Protein 2VPB (pdb70)

Sequence (92 aa):
YPCGICTNEVNDDQDAILCEASCQKWFHRICTGMTETAYGLLTAEASAVWGCDTCMAAMMAAKVVYVFSTEMMANKAAEAVLKGQVETIVSFHI

Organism: Homo sapiens (NCBI:txid9606)

Structure (mmCIF, N/CA/C/O backbone):
data_2VPB
#
_entry.id   2VPB
#
_cell.length_a   32.100
_cell.length_b   79.470
_cell.length_c   91.830
_cell.angle_alpha   90.00
_cell.angle_beta   90.00
_cell.angle_gamma   90.00
#
_symmetry.space_group_name_H-M   'I 2 2 2'
#
loop_
_entity.id
_entity.type
_entity.pdbx_description
1 polymer 'PYGOPUS HOMOLOG 1'
2 polymer 'B-CELL CLL/LYMPHOMA 9 PROTEIN'
3 non-polymer 'SODIUM ION'
4 non-polymer 'ZINC ION'
5 water water
#
loop_
_atom_site.group_PDB
_atom_site.id
_atom_site.type_symbol
_atom_site.label_atom_id
_atom_site.label_alt_id
_atom_site.label_comp_id
_atom_site.label_asym_id
_atom_site.label_entity_id
_atom_site.label_seq_id
_atom_site.pdbx_PDB_ins_code
_atom_site.Cartn_x
_atom_site.Cartn_y
_atom_site.Cartn_z
_atom_site.occupancy
_atom_site.B_iso_or_equiv
_atom_site.auth_seq_id
_atom_site.auth_comp_id
_atom_site.auth_asym_id
_atom_site.auth_atom_id
_atom_site.pdbx_PDB_model_num
ATOM 1 N N . TYR A 1 9 ? -5.346 -1.637 -31.426 1.00 33.17 341 TYR A N 1
ATOM 2 C CA . TYR A 1 9 ? -4.667 -1.777 -30.110 1.00 32.80 341 TYR A CA 1
ATOM 3 C C . TYR A 1 9 ? -3.782 -3.027 -30.082 1.00 31.33 341 TYR A C 1
ATOM 4 O O . TYR A 1 9 ? -4.283 -4.132 -30.282 1.00 31.40 341 TYR A O 1
ATOM 13 N N . PRO A 1 10 ? -2.467 -2.848 -29.857 1.00 29.99 342 PRO A N 1
ATOM 14 C CA . PRO A 1 10 ? -1.548 -3.981 -29.742 1.00 28.79 342 PRO A CA 1
ATOM 15 C C . PRO A 1 10 ? -1.750 -4.746 -28.436 1.00 27.36 342 PRO A C 1
ATOM 16 O O . PRO A 1 10 ? -1.888 -4.139 -27.369 1.00 27.56 342 PRO A O 1
ATOM 20 N N . CYS A 1 11 ? -1.784 -6.072 -28.528 1.00 25.26 343 CYS A N 1
ATOM 21 C CA . CYS A 1 11 ? -1.946 -6.915 -27.344 1.00 23.41 343 CYS A CA 1
ATOM 22 C C . CYS A 1 11 ? -0.806 -6.695 -26.359 1.00 23.52 343 CYS A C 1
ATOM 23 O O . CYS A 1 11 ? 0.370 -6.704 -26.738 1.00 23.39 343 CYS A O 1
ATOM 26 N N . GLY A 1 12 ? -1.158 -6.503 -25.088 1.00 23.17 344 GLY A N 1
ATOM 27 C CA . GLY A 1 12 ? -0.165 -6.243 -24.050 1.00 23.07 344 GLY A CA 1
ATOM 28 C C . GLY A 1 12 ? 0.828 -7.366 -23.815 1.00 23.24 344 GLY A C 1
ATOM 29 O O . GLY A 1 12 ? 1.852 -7.166 -23.147 1.00 24.30 344 GLY A O 1
ATOM 30 N N . ILE A 1 13 ? 0.533 -8.555 -24.350 1.00 22.70 345 ILE A N 1
ATOM 31 C CA . ILE A 1 13 ? 1.438 -9.698 -24.238 1.00 22.52 345 ILE A CA 1
ATOM 32 C C . ILE A 1 13 ? 2.167 -9.974 -25.554 1.00 23.29 345 ILE A C 1
ATOM 33 O O . ILE A 1 13 ? 3.401 -9.918 -25.596 1.00 24.45 345 ILE A O 1
ATOM 38 N N . CYS A 1 14 ? 1.418 -10.237 -26.625 1.00 23.35 346 CYS A N 1
ATOM 39 C CA . CYS A 1 14 ? 2.045 -10.689 -27.877 1.00 23.29 346 CYS A CA 1
ATOM 40 C C . CYS A 1 14 ? 2.428 -9.568 -28.854 1.00 24.44 346 CYS A C 1
ATOM 41 O O . CYS A 1 14 ? 3.135 -9.818 -29.841 1.00 24.72 346 CYS A O 1
ATOM 44 N N . THR A 1 15 ? 1.961 -8.351 -28.571 1.00 24.97 347 THR A N 1
ATOM 45 C CA . THR A 1 15 ? 2.135 -7.155 -29.431 1.00 25.98 347 THR A CA 1
ATOM 46 C C . THR A 1 15 ? 1.329 -7.132 -30.751 1.00 25.73 347 THR A C 1
ATOM 47 O O . THR A 1 15 ? 1.274 -6.103 -31.433 1.00 25.82 347 THR A O 1
ATOM 51 N N . ASN A 1 16 ? 0.695 -8.248 -31.116 1.00 25.51 348 ASN A N 1
ATOM 52 C CA . ASN A 1 16 ? -0.137 -8.269 -32.318 1.00 25.81 348 ASN A CA 1
ATOM 53 C C . ASN A 1 16 ? -1.465 -7.565 -32.092 1.00 26.63 348 ASN A C 1
ATOM 54 O O . ASN A 1 16 ? -1.942 -7.482 -30.957 1.00 26.28 348 ASN A O 1
ATOM 59 N N . GLU A 1 17 ? -2.056 -7.047 -33.163 1.00 27.81 349 GLU A N 1
ATOM 60 C CA . GLU A 1 17 ? -3.311 -6.312 -33.053 1.00 29.50 349 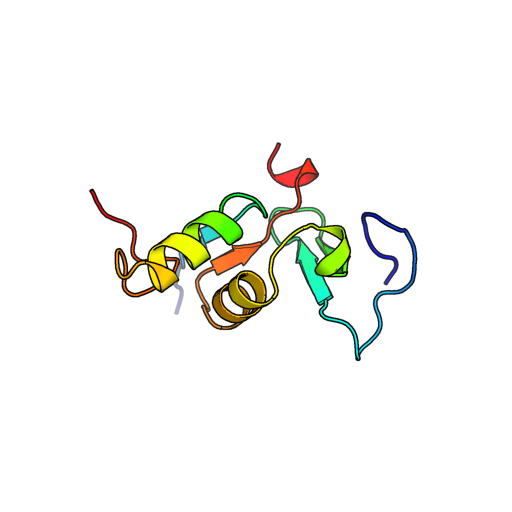GLU A CA 1
ATOM 61 C C . GLU A 1 17 ? -4.416 -7.160 -32.440 1.00 30.02 349 GLU A C 1
ATOM 62 O O . GLU A 1 17 ? -4.568 -8.336 -32.766 1.00 29.15 349 GLU A O 1
ATOM 68 N N . VAL A 1 18 ? -5.183 -6.547 -31.544 1.00 31.25 350 VAL A N 1
ATOM 69 C CA . VAL A 1 18 ? -6.369 -7.183 -31.000 1.00 32.92 350 VAL A CA 1
ATOM 70 C C . VAL A 1 18 ? -7.548 -6.820 -31.900 1.00 34.57 350 VAL A C 1
ATOM 71 O O . VAL A 1 18 ? -8.019 -5.685 -31.885 1.00 34.83 350 VAL A O 1
ATOM 75 N N . ASN A 1 19 ? -7.996 -7.790 -32.696 1.00 36.50 351 ASN A N 1
ATOM 76 C CA . ASN A 1 19 ? -9.045 -7.572 -33.701 1.00 38.51 351 ASN A CA 1
ATOM 77 C C . ASN A 1 19 ? -10.442 -7.806 -33.138 1.00 39.25 351 ASN A C 1
ATOM 78 O O . ASN A 1 19 ? -10.594 -8.318 -32.024 1.00 39.56 351 ASN A O 1
ATOM 83 N N . ASP A 1 20 ? -11.455 -7.442 -33.924 1.00 40.15 352 ASP A N 1
ATOM 84 C CA . ASP A 1 20 ? -12.859 -7.550 -33.508 1.00 40.75 352 ASP A CA 1
ATOM 85 C C . ASP A 1 20 ? -13.354 -8.991 -33.354 1.00 40.51 352 ASP A C 1
ATOM 86 O O . ASP A 1 20 ? -14.208 -9.266 -32.510 1.00 41.03 352 ASP A O 1
ATOM 91 N N . ASP A 1 21 ? -12.824 -9.900 -34.170 1.00 39.90 353 ASP A N 1
ATOM 92 C CA . ASP A 1 21 ? -13.262 -11.304 -34.167 1.00 39.06 353 ASP A CA 1
ATOM 93 C C . ASP A 1 21 ? -12.477 -12.201 -33.200 1.00 37.69 353 ASP A C 1
ATOM 94 O O . ASP A 1 21 ? -12.649 -13.428 -33.190 1.00 37.83 353 ASP A O 1
ATOM 99 N N . GLN A 1 22 ? -11.615 -11.583 -32.396 1.00 35.74 354 GLN A N 1
ATOM 100 C CA . GLN A 1 22 ? -10.889 -12.286 -31.339 1.00 33.38 354 GLN A CA 1
ATOM 101 C C . GLN A 1 22 ? -11.479 -11.896 -29.994 1.00 31.90 354 GLN A C 1
ATOM 102 O O . GLN A 1 22 ? -11.972 -10.773 -29.831 1.00 32.28 354 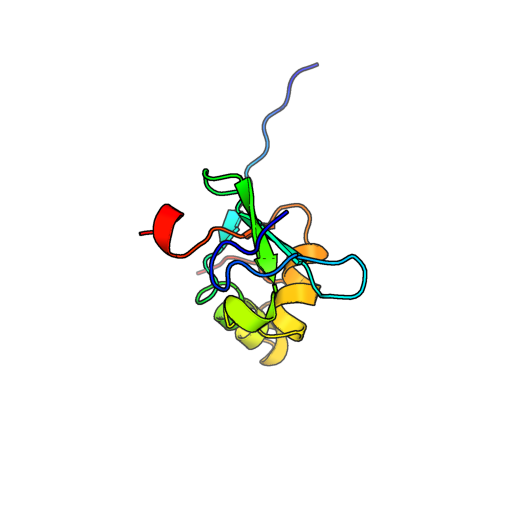GLN A O 1
ATOM 108 N N . ASP A 1 23 ? -11.454 -12.829 -29.042 1.00 29.42 355 ASP A N 1
ATOM 109 C CA . ASP A 1 23 ? -11.849 -12.517 -27.676 1.00 27.12 355 ASP A CA 1
ATOM 110 C C . ASP A 1 23 ? -10.838 -11.495 -27.162 1.00 26.04 355 ASP A C 1
ATOM 111 O O . ASP A 1 23 ? -9.638 -11.793 -27.077 1.00 26.18 355 ASP A O 1
ATOM 116 N N . ALA A 1 24 ? -11.326 -10.289 -26.877 1.00 23.97 356 ALA A N 1
ATOM 117 C CA . ALA A 1 24 ? -10.502 -9.195 -26.377 1.00 22.45 356 ALA A CA 1
ATOM 118 C C . ALA A 1 24 ? -10.806 -8.938 -24.907 1.00 21.15 356 ALA A C 1
ATOM 119 O O . ALA A 1 24 ? -11.964 -8.978 -24.491 1.00 20.27 356 ALA A O 1
ATOM 121 N N . ILE A 1 25 ? -9.767 -8.628 -24.136 1.00 20.05 357 ILE A N 1
ATOM 122 C CA . ILE A 1 25 ? -9.962 -8.226 -22.745 1.00 19.47 357 ILE A CA 1
ATOM 123 C C . ILE A 1 25 ? -9.136 -6.988 -22.381 1.00 18.64 357 ILE A C 1
ATOM 124 O O . ILE A 1 25 ? -7.987 -6.853 -22.793 1.00 17.78 357 ILE A O 1
ATOM 129 N N . LEU A 1 26 ? -9.761 -6.068 -21.642 1.00 17.75 358 LEU A N 1
ATOM 130 C CA . LEU A 1 26 ? -9.147 -4.815 -21.264 1.00 17.81 358 LEU A CA 1
ATOM 131 C C . LEU A 1 26 ? -8.691 -4.907 -19.819 1.00 17.55 358 LEU A C 1
ATOM 132 O O . LEU A 1 26 ? -9.456 -5.334 -18.948 1.00 17.22 358 LEU A O 1
ATOM 137 N N . CYS A 1 27 ? -7.463 -4.488 -19.547 1.00 17.33 359 CYS A N 1
ATOM 138 C CA . CYS A 1 27 ? -7.030 -4.404 -18.163 1.00 18.16 359 CYS A CA 1
ATOM 139 C C . CYS A 1 27 ? -7.674 -3.205 -17.486 1.00 19.12 359 CYS A C 1
ATOM 140 O O . CYS A 1 27 ? -7.420 -2.047 -17.860 1.00 19.80 359 CYS A O 1
ATOM 143 N N . GLU A 1 28 ? -8.502 -3.490 -16.491 1.00 19.10 360 GLU A N 1
ATOM 144 C CA . GLU A 1 28 ? -9.196 -2.426 -15.775 1.00 19.75 360 GLU A CA 1
ATOM 145 C C . GLU A 1 28 ? -8.678 -2.267 -14.350 1.00 20.68 360 GLU A C 1
ATOM 146 O O . GLU A 1 28 ? -9.337 -1.662 -13.500 1.00 21.66 360 GLU A O 1
ATOM 152 N N . ALA A 1 29 ? -7.494 -2.814 -14.096 1.00 20.54 361 ALA A N 1
ATOM 153 C CA . ALA A 1 29 ? -6.813 -2.586 -12.828 1.00 21.39 361 ALA A CA 1
ATOM 154 C C . ALA A 1 29 ? -6.108 -1.232 -12.884 1.00 22.12 361 ALA A C 1
ATOM 155 O O . ALA A 1 29 ? -6.190 -0.454 -11.928 1.00 22.96 361 ALA A O 1
A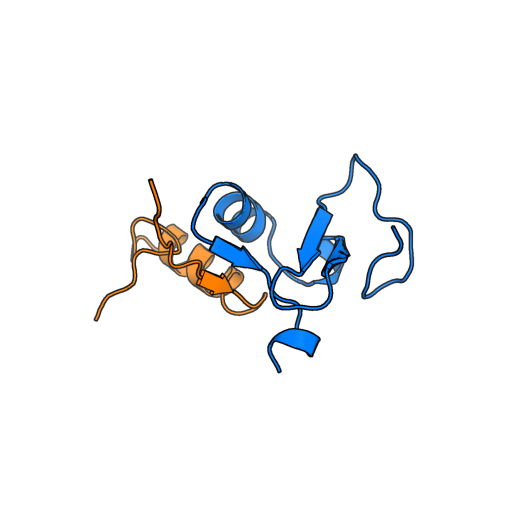TOM 157 N N . SER A 1 30 ? -5.432 -0.948 -14.002 1.00 22.19 362 SER A N 1
ATOM 158 C CA . SER A 1 30 ? -4.742 0.340 -14.167 1.00 22.38 362 SER A CA 1
ATOM 159 C C . SER A 1 30 ? -4.342 0.670 -15.601 1.00 22.19 362 SER A C 1
ATOM 160 O O . SER A 1 30 ? -4.672 1.747 -16.097 1.00 22.37 362 SER A O 1
ATOM 163 N N . CYS A 1 31 ? -3.610 -0.239 -16.245 1.00 21.40 363 CYS A N 1
ATOM 164 C CA . CYS A 1 31 ? -2.904 0.094 -17.495 1.00 21.56 363 CYS A CA 1
ATOM 165 C C . CYS A 1 31 ? -3.782 0.301 -18.722 1.00 21.49 363 CYS A C 1
ATOM 166 O O . CYS A 1 31 ? -3.349 0.924 -19.688 1.00 21.72 363 CYS A O 1
ATOM 169 N N . GLN A 1 32 ? -5.001 -0.240 -18.705 1.00 21.40 364 GLN A N 1
ATOM 170 C CA . GLN A 1 32 ? -5.955 -0.046 -19.807 1.00 22.21 364 GLN A CA 1
ATOM 171 C C . GLN A 1 32 ? -5.430 -0.515 -21.174 1.00 21.77 364 GLN A C 1
ATOM 172 O O . GLN A 1 32 ? -5.834 0.017 -22.224 1.00 22.11 364 GLN A O 1
ATOM 178 N N . LYS A 1 33 ? -4.543 -1.511 -21.156 1.00 20.83 365 LYS A N 1
ATOM 179 C CA . LYS A 1 33 ? -4.142 -2.190 -22.387 1.00 20.24 365 LYS A CA 1
ATOM 180 C C . LYS A 1 33 ? -5.167 -3.264 -22.735 1.00 19.57 365 LYS A C 1
ATOM 181 O O . LYS A 1 33 ? -5.803 -3.840 -21.849 1.00 18.43 365 LYS A O 1
ATOM 187 N N . TRP A 1 34 ? -5.329 -3.515 -24.031 1.00 19.49 366 TRP A N 1
ATOM 188 C CA . TRP A 1 34 ? -6.111 -4.646 -24.512 1.00 19.35 366 TRP A CA 1
ATOM 189 C C . TRP A 1 34 ? -5.191 -5.845 -24.705 1.00 18.66 366 TRP A C 1
ATOM 190 O O . TRP A 1 34 ? -4.005 -5.699 -24.990 1.00 18.66 366 TRP A O 1
ATOM 201 N N . PHE A 1 35 ? -5.760 -7.029 -24.518 1.00 17.98 367 PHE A N 1
ATOM 202 C CA . PHE A 1 35 ? -5.036 -8.286 -24.690 1.00 17.39 367 PHE A CA 1
ATOM 203 C C . PHE A 1 35 ? -5.958 -9.255 -25.421 1.00 17.31 367 PHE A C 1
ATOM 204 O O . PHE A 1 35 ? -7.180 -9.145 -25.338 1.00 18.49 367 PHE A O 1
ATOM 212 N N . HIS A 1 36 ? -5.381 -10.199 -26.151 1.00 16.58 368 HIS A N 1
ATOM 213 C CA . HIS A 1 36 ? -6.137 -11.366 -26.588 1.00 16.47 368 HIS A CA 1
ATOM 214 C C . HIS A 1 36 ? -6.410 -12.248 -25.383 1.00 16.10 368 HIS A C 1
ATOM 215 O O . HIS A 1 36 ? -5.487 -12.533 -24.600 1.00 16.62 368 HIS A O 1
ATOM 222 N N . ARG A 1 37 ? -7.652 -12.721 -25.257 1.00 16.46 369 ARG A N 1
ATOM 223 C CA . ARG A 1 37 ? -7.959 -13.682 -24.196 1.00 16.12 369 ARG A CA 1
ATOM 224 C C . ARG A 1 37 ? -6.940 -14.817 -24.174 1.00 16.46 369 ARG A C 1
ATOM 225 O O . ARG A 1 37 ? -6.416 -15.173 -23.118 1.00 16.62 369 ARG A O 1
ATOM 233 N N . ILE A 1 38 ? -6.654 -15.396 -25.342 1.00 17.36 370 ILE A N 1
ATOM 234 C CA . ILE A 1 38 ? -5.772 -16.568 -25.348 1.00 18.40 370 ILE A CA 1
ATOM 235 C C . ILE A 1 38 ? -4.378 -16.277 -24.770 1.00 18.02 370 ILE A C 1
ATOM 236 O O . ILE A 1 38 ? -3.795 -17.127 -24.084 1.00 19.07 370 ILE A O 1
ATOM 241 N N . CYS A 1 39 ? -3.865 -15.067 -25.001 1.00 16.71 371 CYS A N 1
ATOM 242 C CA . CYS A 1 39 ? -2.538 -14.714 -24.504 1.00 16.59 371 CYS A CA 1
ATOM 243 C C . CYS A 1 39 ? -2.491 -14.647 -22.983 1.00 16.74 371 CYS A C 1
ATOM 244 O O . CYS A 1 39 ? -1.453 -14.906 -22.382 1.00 17.71 371 CYS A O 1
ATOM 247 N N . THR A 1 40 ? -3.613 -14.265 -22.378 1.00 16.77 372 THR A N 1
ATOM 248 C CA . THR A 1 40 ? -3.678 -14.115 -20.928 1.00 16.49 372 THR A CA 1
ATOM 249 C C . THR A 1 40 ? 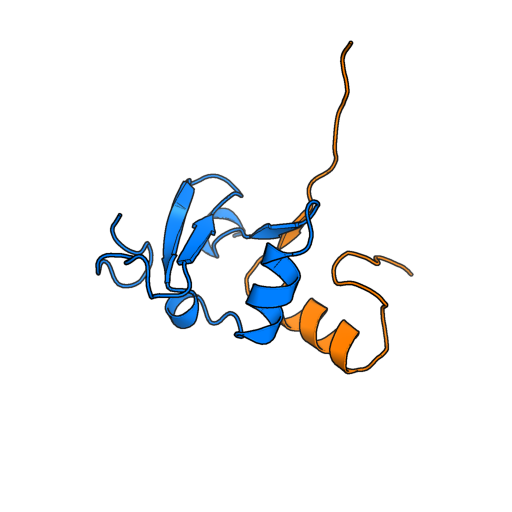-3.695 -15.446 -20.193 1.00 16.39 372 THR A C 1
ATOM 250 O O . THR A 1 40 ? -3.356 -15.491 -19.007 1.00 16.27 372 THR A O 1
ATOM 254 N N . GLY A 1 41 ? -4.123 -16.516 -20.879 1.00 16.29 373 GLY A N 1
ATOM 255 C CA . GLY A 1 41 ? -4.351 -17.817 -20.235 1.00 15.90 373 GLY A CA 1
ATOM 256 C C . GLY A 1 41 ? -5.747 -18.009 -19.626 1.00 15.52 373 GLY A C 1
ATOM 257 O O . GLY A 1 41 ? -6.032 -19.054 -19.051 1.00 15.99 373 GLY A O 1
ATOM 258 N N . MET A 1 42 ? -6.607 -16.999 -19.734 1.00 15.35 374 MET A N 1
ATOM 259 C CA . MET A 1 42 ? -7.996 -17.139 -19.268 1.00 14.13 374 MET A CA 1
ATOM 260 C C . MET A 1 42 ? -8.762 -18.126 -20.143 1.00 14.67 374 MET A C 1
ATOM 261 O O . MET A 1 42 ? -8.682 -18.059 -21.373 1.00 15.23 374 MET A O 1
ATOM 266 N N . THR A 1 43 ? -9.534 -19.018 -19.521 1.00 14.40 375 THR A N 1
ATOM 267 C CA . THR A 1 43 ? -10.333 -19.961 -20.309 1.00 14.68 375 THR A CA 1
ATOM 268 C C . THR A 1 43 ? -11.485 -19.230 -20.998 1.00 14.59 375 THR A C 1
ATOM 269 O O . THR A 1 43 ? -11.888 -18.146 -20.589 1.00 14.80 375 THR A O 1
ATOM 273 N N . GLU A 1 44 ? -12.028 -19.830 -22.052 1.00 15.08 376 GLU A N 1
ATOM 274 C CA . GLU A 1 44 ? -13.180 -19.226 -22.723 1.00 15.79 376 GLU A CA 1
ATOM 275 C C . GLU A 1 44 ? -14.362 -19.134 -21.758 1.00 15.07 376 GLU A C 1
ATOM 276 O O . GLU A 1 4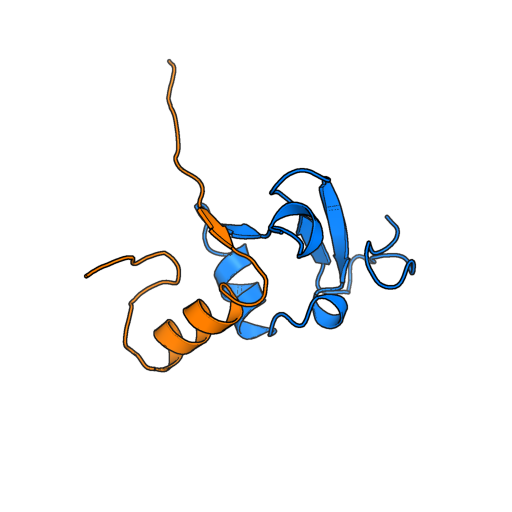4 ? -15.100 -18.154 -21.779 1.00 15.17 376 GLU A O 1
ATOM 282 N N . THR A 1 45 ? -14.543 -20.142 -20.906 1.00 15.39 377 THR A N 1
ATOM 283 C CA . THR A 1 45 ? -15.657 -20.116 -19.956 1.00 15.38 377 THR A CA 1
ATOM 284 C C . THR A 1 45 ? -15.477 -19.020 -18.919 1.00 14.76 377 THR A C 1
ATOM 285 O O . THR A 1 45 ? -16.428 -18.293 -18.623 1.00 14.58 377 THR A O 1
ATOM 289 N N . ALA A 1 46 ? -14.263 -18.874 -18.393 1.00 14.29 378 ALA A N 1
ATOM 290 C CA . ALA A 1 46 ? -14.002 -17.791 -17.438 1.00 13.12 378 ALA A CA 1
ATOM 291 C C . ALA A 1 46 ? -14.203 -16.419 -18.062 1.00 13.21 378 ALA A C 1
ATOM 292 O O . ALA A 1 46 ? -14.733 -15.510 -17.414 1.00 13.51 378 ALA A O 1
ATOM 294 N N . TYR A 1 47 ? -13.807 -16.278 -19.324 1.00 13.01 379 TYR A N 1
ATOM 295 C CA . TYR A 1 47 ? -13.989 -15.038 -20.054 1.00 14.09 379 TYR A CA 1
ATOM 296 C C . TYR A 1 47 ? -15.471 -14.716 -20.231 1.00 13.71 379 TYR A C 1
ATOM 297 O O . TYR A 1 47 ? -15.905 -13.575 -20.021 1.00 14.41 379 TYR A O 1
ATOM 306 N N . GLY A 1 48 ? -16.250 -15.725 -20.609 1.00 14.36 380 GLY A N 1
ATOM 307 C CA . GLY A 1 48 ? -17.694 -15.524 -20.758 1.00 14.45 380 GLY A CA 1
ATOM 308 C C . GLY A 1 48 ? -18.359 -15.076 -19.463 1.00 14.83 380 GLY A C 1
ATOM 309 O O . GLY A 1 48 ? -19.203 -14.167 -19.458 1.00 15.57 380 GLY A O 1
ATOM 310 N N . LEU A 1 49 ? -17.971 -15.704 -18.350 1.00 13.86 381 LEU A N 1
ATOM 311 C CA . LEU A 1 49 ? -18.564 -15.359 -17.059 1.00 13.70 381 LEU A CA 1
ATOM 312 C C . LEU A 1 49 ? -18.149 -13.973 -16.593 1.00 14.30 381 LEU A C 1
ATOM 313 O O . LEU A 1 49 ? -18.969 -13.205 -16.073 1.00 13.97 381 LEU A O 1
ATOM 318 N N . LEU A 1 50 ? -16.874 -13.641 -16.772 1.00 14.32 382 LEU A N 1
ATOM 319 C CA . LEU A 1 50 ? -16.385 -12.350 -16.345 1.00 15.61 382 LEU A CA 1
ATOM 320 C C . LEU A 1 50 ? -17.010 -11.228 -17.170 1.00 16.56 382 LEU A C 1
ATOM 321 O O . LEU A 1 50 ? -17.412 -10.200 -16.626 1.00 16.91 382 LEU A O 1
ATOM 326 N N . THR A 1 51 ? -17.138 -11.427 -18.478 1.00 17.13 383 THR A N 1
ATOM 327 C CA . THR A 1 51 ? -17.632 -10.336 -19.317 1.00 19.14 383 THR A CA 1
ATOM 328 C C . THR A 1 51 ? -19.147 -10.142 -19.126 1.00 19.96 383 THR A C 1
ATOM 329 O O . THR A 1 51 ? -19.671 -9.057 -19.394 1.00 22.28 383 THR A O 1
ATOM 333 N N . ALA A 1 52 ? -19.829 -11.161 -18.605 1.00 19.63 384 ALA A N 1
ATOM 334 C CA . ALA A 1 52 ? -21.274 -11.086 -18.317 1.00 19.79 384 ALA A CA 1
ATOM 335 C C . ALA A 1 52 ? -21.594 -10.474 -16.954 1.00 20.04 384 ALA A C 1
ATOM 336 O O . ALA A 1 52 ? -22.715 -10.002 -16.712 1.00 21.43 384 ALA A O 1
ATOM 338 N N . GLU A 1 53 ? -20.631 -10.513 -16.048 1.00 18.89 385 GLU A N 1
ATOM 339 C CA . GLU A 1 53 ? -20.859 -10.017 -14.699 1.00 18.50 385 GLU A CA 1
ATOM 340 C C . GLU A 1 53 ? -20.464 -8.555 -14.598 1.00 18.51 385 GLU A C 1
ATOM 341 O O . GLU A 1 53 ? -19.297 -8.195 -14.751 1.00 17.98 385 GLU A O 1
ATOM 347 N N . ALA A 1 54 ? -21.444 -7.692 -14.346 1.00 19.00 386 ALA A N 1
ATOM 348 C CA . ALA A 1 54 ? -21.183 -6.263 -14.351 1.00 19.31 386 ALA A CA 1
ATOM 349 C C . ALA A 1 54 ? -20.232 -5.786 -13.239 1.00 19.14 386 ALA A C 1
ATOM 350 O O . ALA A 1 54 ? -19.514 -4.790 -13.411 1.00 20.35 386 ALA A O 1
ATOM 352 N N . SER A 1 55 ? -20.209 -6.506 -12.119 1.00 18.72 387 SER A N 1
ATOM 353 C CA . SER A 1 55 ? -19.400 -6.089 -10.966 1.00 18.19 387 SER A CA 1
ATOM 354 C C . SER A 1 55 ? -17.995 -6.665 -10.982 1.00 17.78 387 SER A C 1
ATOM 355 O O . SER A 1 55 ? -17.267 -6.524 -10.009 1.00 18.41 387 SER A O 1
ATOM 358 N N . ALA A 1 56 ? -17.622 -7.298 -12.091 1.00 16.64 388 ALA A N 1
ATOM 359 C CA . ALA A 1 56 ? -16.336 -7.991 -12.180 1.00 15.87 388 ALA A CA 1
ATOM 360 C C . ALA A 1 56 ? -15.579 -7.536 -13.404 1.00 15.14 388 ALA A C 1
ATOM 361 O O . ALA A 1 56 ? -16.125 -7.523 -14.503 1.00 16.08 388 ALA A O 1
ATOM 363 N N . VAL A 1 57 ? -14.314 -7.187 -13.213 1.00 14.64 389 VAL A N 1
ATOM 364 C CA . VAL A 1 57 ? -13.451 -6.809 -14.316 1.00 14.40 389 VAL A CA 1
ATOM 365 C C . VAL A 1 57 ? -12.143 -7.558 -14.147 1.00 13.41 389 VAL A C 1
ATOM 366 O O . VAL A 1 57 ? -11.951 -8.274 -13.161 1.00 13.97 389 VAL A O 1
ATOM 370 N N . TRP A 1 58 ? -11.281 -7.439 -15.146 1.00 13.40 390 TRP A N 1
ATOM 371 C CA . TRP A 1 58 ? -10.021 -8.171 -15.172 1.00 13.43 390 TRP A CA 1
ATOM 372 C C . TRP A 1 58 ? -8.853 -7.213 -14.996 1.00 14.45 390 TRP A C 1
ATOM 373 O O . TRP A 1 58 ? -8.892 -6.061 -15.458 1.00 14.86 390 TRP A O 1
ATOM 384 N N . GLY A 1 59 ? -7.803 -7.718 -14.360 1.00 14.27 391 GLY A N 1
ATOM 385 C CA . GLY A 1 59 ? -6.536 -7.005 -14.251 1.00 15.53 391 GLY A CA 1
ATOM 386 C C . GLY A 1 59 ? -5.415 -7.891 -14.738 1.00 15.39 391 GLY A C 1
ATOM 387 O O . GLY A 1 59 ? -5.357 -9.084 -14.421 1.00 15.80 391 GLY A O 1
ATOM 388 N N . CYS A 1 60 ? -4.489 -7.304 -15.491 1.00 16.42 392 CYS A N 1
ATOM 389 C CA . CYS A 1 60 ? -3.359 -8.060 -16.012 1.00 17.83 392 CYS A CA 1
ATOM 390 C C . CYS A 1 60 ? -2.368 -8.432 -14.904 1.00 19.07 392 CYS A C 1
ATOM 391 O O . CYS A 1 60 ? 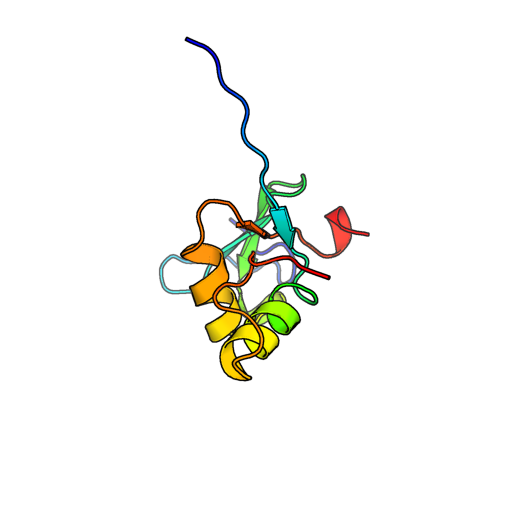-2.405 -7.855 -13.820 1.00 18.73 392 CYS A O 1
ATOM 394 N N . ASP A 1 61 ? -1.503 -9.402 -15.184 1.00 21.07 393 ASP A N 1
ATOM 395 C CA . ASP A 1 61 ? -0.554 -9.894 -14.197 1.00 22.86 393 ASP A CA 1
ATOM 396 C C . ASP A 1 61 ? 0.338 -8.761 -13.686 1.00 23.27 393 ASP A C 1
ATOM 397 O O . ASP A 1 61 ? 0.660 -8.710 -12.498 1.00 23.79 393 ASP A O 1
ATOM 402 N N . THR A 1 62 ? 0.703 -7.835 -14.572 1.00 23.64 394 THR A N 1
ATOM 403 C CA . THR A 1 62 ? 1.579 -6.729 -14.170 1.00 24.08 394 THR A CA 1
ATOM 404 C C . THR A 1 62 ? 0.906 -5.769 -13.184 1.00 23.93 394 THR A C 1
ATOM 405 O O . THR A 1 62 ? 1.490 -5.410 -12.153 1.00 24.29 394 THR A O 1
ATOM 409 N N . CYS A 1 63 ? -0.320 -5.364 -13.491 1.00 23.52 395 CYS A N 1
ATOM 410 C CA . CYS A 1 63 ? -1.042 -4.442 -12.628 1.00 23.75 395 CYS A CA 1
ATOM 411 C C . CYS A 1 63 ? -1.482 -5.107 -11.324 1.00 24.74 395 CYS A C 1
ATOM 412 O O . CYS A 1 63 ? -1.603 -4.439 -10.302 1.00 25.34 395 CYS A O 1
ATOM 415 N N . MET A 1 64 ? -1.723 -6.416 -11.362 1.00 25.47 396 MET A N 1
ATOM 416 C CA . MET A 1 64 ? -2.161 -7.142 -10.176 1.00 26.93 396 MET A CA 1
ATOM 417 C C . MET A 1 64 ? -1.001 -7.488 -9.245 1.00 28.48 396 MET A C 1
ATOM 418 O O . MET A 1 64 ? -1.207 -7.650 -8.039 1.00 29.45 396 MET A O 1
ATOM 423 N N . ALA A 1 65 ? 0.204 -7.598 -9.799 1.00 29.80 397 ALA A N 1
ATOM 424 C CA . ALA A 1 65 ? 1.397 -7.954 -9.015 1.00 31.05 397 ALA A CA 1
ATOM 425 C C . ALA A 1 65 ? 1.965 -6.766 -8.240 1.00 31.87 397 ALA A C 1
ATOM 426 O O . ALA A 1 65 ? 1.228 -5.934 -7.707 1.00 33.25 397 ALA A O 1
ATOM 428 N N . ALA B 2 1 ? -27.880 13.419 -7.809 1.00 27.24 171 ALA B N 1
ATOM 429 C CA . ALA B 2 1 ? -27.626 12.092 -7.183 1.00 26.27 171 ALA B CA 1
ATOM 430 C C . ALA B 2 1 ? -26.167 11.646 -7.310 1.00 25.73 171 ALA B C 1
ATOM 431 O O . ALA B 2 1 ? -25.477 11.948 -8.292 1.00 25.21 171 ALA B O 1
ATOM 433 N N A MET B 2 2 ? -25.740 10.858 -6.328 0.50 25.27 172 MET B N 1
ATOM 434 N N B MET B 2 2 ? -25.699 10.966 -6.270 0.50 25.66 172 MET B N 1
ATOM 435 C CA A MET B 2 2 ? -24.367 10.405 -6.210 0.50 24.83 172 MET B CA 1
ATOM 436 C CA B MET B 2 2 ? -24.374 10.371 -6.232 0.50 25.68 172 MET B CA 1
ATOM 437 C C A MET B 2 2 ? -24.362 8.992 -5.624 0.50 24.60 172 MET B C 1
ATOM 438 C C B MET B 2 2 ? -24.550 8.921 -5.804 0.50 24.93 172 MET B C 1
ATOM 439 O O A MET B 2 2 ? -25.011 8.749 -4.608 0.50 24.43 172 MET B O 1
ATOM 440 O O B MET B 2 2 ? -25.495 8.589 -5.088 0.50 24.52 172 MET B O 1
ATOM 449 N N . ALA B 2 3 ? -23.648 8.062 -6.262 1.00 24.11 173 ALA B N 1
ATOM 450 C CA . ALA B 2 3 ? -23.537 6.703 -5.741 1.00 23.31 173 ALA B CA 1
ATOM 451 C C . ALA B 2 3 ? -22.097 6.233 -5.812 1.00 22.84 173 ALA B C 1
ATOM 452 O O . ALA B 2 3 ? -21.231 6.903 -6.384 1.00 22.26 173 ALA B O 1
ATOM 454 N N . ALA B 2 4 ? -21.837 5.108 -5.164 1.00 22.42 174 ALA B N 1
ATOM 455 C CA . ALA B 2 4 ? -20.554 4.446 -5.275 1.00 22.41 174 ALA B CA 1
ATOM 456 C C . ALA B 2 4 ? -20.830 2.964 -5.434 1.00 22.51 174 ALA B C 1
ATOM 457 O O . ALA B 2 4 ? -21.848 2.459 -4.953 1.00 23.27 174 ALA B O 1
ATOM 459 N N . LYS B 2 5 ? -19.911 2.289 -6.121 1.00 21.38 175 LYS B N 1
ATOM 460 C CA . LYS B 2 5 ? -20.049 0.909 -6.571 1.00 21.32 175 LYS B CA 1
ATOM 461 C C . LYS B 2 5 ? -18.763 0.206 -6.169 1.00 19.73 175 LYS B C 1
ATOM 462 O O . LYS B 2 5 ? -17.677 0.793 -6.287 1.00 18.66 175 LYS B O 1
ATOM 468 N N . VAL B 2 6 ? -18.851 -1.042 -5.701 1.00 18.57 176 VAL B N 1
ATOM 469 C CA . VAL B 2 6 ? -17.635 -1.859 -5.576 1.00 18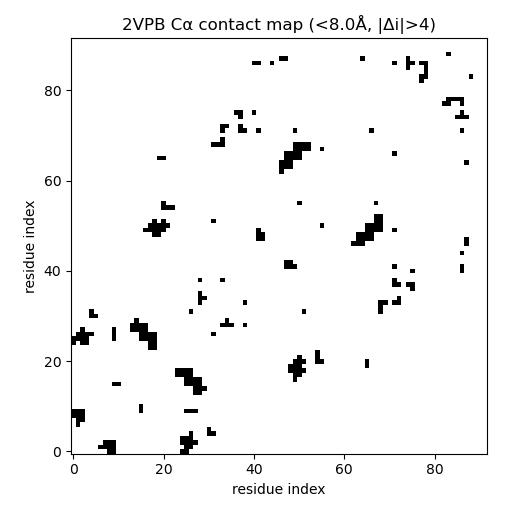.43 176 VAL B CA 1
ATOM 470 C C . VAL B 2 6 ? -17.501 -2.724 -6.816 1.00 17.26 176 VAL B C 1
ATOM 471 O O . VAL B 2 6 ? -18.456 -3.393 -7.225 1.00 18.09 176 VAL B O 1
ATOM 475 N N . VAL B 2 7 ? -16.315 -2.684 -7.415 1.00 16.17 177 VAL B N 1
ATOM 476 C CA . VAL B 2 7 ? -16.023 -3.490 -8.601 1.00 16.05 177 VAL B CA 1
ATOM 477 C C . VAL B 2 7 ? -14.884 -4.422 -8.241 1.00 15.80 177 VAL B C 1
ATOM 478 O O . VAL B 2 7 ? -13.843 -3.985 -7.733 1.00 15.55 177 VAL B O 1
ATOM 482 N N . TYR B 2 8 ? -15.098 -5.710 -8.487 1.00 15.43 178 TYR B N 1
ATOM 483 C CA . TYR B 2 8 ? -14.091 -6.719 -8.182 1.00 16.14 178 TYR B CA 1
ATOM 484 C C . TYR B 2 8 ? -13.147 -6.892 -9.359 1.00 16.19 178 TYR B C 1
ATOM 485 O O . TYR B 2 8 ? -13.582 -7.008 -10.507 1.00 17.16 178 TYR B O 1
ATOM 494 N N . VAL B 2 9 ? -11.850 -6.890 -9.068 1.00 15.41 179 VAL B N 1
ATOM 495 C CA . VAL B 2 9 ? -10.812 -6.976 -10.093 1.00 15.69 179 VAL B CA 1
ATOM 496 C C . VAL B 2 9 ? -10.156 -8.352 -9.992 1.00 15.38 179 VAL B C 1
ATOM 497 O O . VAL B 2 9 ? -9.494 -8.661 -9.000 1.00 15.53 179 VAL B O 1
ATOM 501 N N . PHE B 2 10 ? -10.393 -9.186 -11.007 1.00 13.75 180 PHE B N 1
ATOM 502 C CA . PHE B 2 10 ? -9.874 -10.557 -11.029 1.00 13.57 180 PHE B CA 1
ATOM 503 C C . PHE B 2 10 ? -8.591 -10.659 -11.865 1.00 13.46 180 PHE B C 1
ATOM 504 O O . PHE B 2 10 ? -8.560 -10.226 -13.025 1.00 14.12 180 PHE B O 1
ATOM 512 N N . SER B 2 11 ? -7.541 -11.266 -11.302 1.00 14.13 181 SER B N 1
ATOM 513 C CA . SER B 2 11 ? -6.450 -11.758 -12.128 1.00 14.03 181 SER B CA 1
ATOM 514 C C . SER B 2 11 ? -6.942 -12.912 -12.998 1.00 13.75 181 SER B C 1
ATOM 515 O O . SER B 2 11 ? -8.024 -13.473 -12.769 1.00 13.14 181 SER B O 1
ATOM 518 N N . THR B 2 12 ? -6.135 -13.282 -13.985 1.00 13.47 182 THR B N 1
ATOM 519 C CA . THR B 2 12 ? -6.461 -14.459 -14.800 1.00 13.76 182 THR B CA 1
ATOM 520 C C . THR B 2 12 ? -6.615 -15.703 -13.925 1.00 13.93 182 THR B C 1
ATOM 521 O O . THR B 2 12 ? -7.563 -16.468 -14.094 1.00 13.55 182 THR B O 1
ATOM 525 N N . GLU B 2 13 ? -5.699 -15.880 -12.968 1.00 14.48 183 GLU B N 1
ATOM 526 C CA . GLU B 2 13 ? -5.763 -17.014 -12.054 1.00 15.79 183 GLU B CA 1
ATOM 527 C C . GLU B 2 13 ? -7.096 -17.064 -11.312 1.00 14.31 183 GLU B C 1
ATOM 528 O O . GLU B 2 13 ? -7.730 -18.118 -11.243 1.00 14.71 183 GLU B O 1
ATOM 534 N N A MET B 2 14 ? -7.538 -15.931 -10.780 0.50 14.39 184 MET B N 1
ATOM 535 N N B MET B 2 14 ? -7.502 -15.915 -10.764 0.50 14.38 184 MET B N 1
ATOM 536 C CA A MET B 2 14 ? -8.754 -15.921 -9.991 0.50 14.30 184 MET B CA 1
ATOM 537 C CA B MET B 2 14 ? -8.741 -15.774 -10.011 0.50 14.28 184 MET B CA 1
ATOM 538 C C A MET B 2 14 ? -10.028 -15.948 -10.850 0.50 13.46 184 MET B C 1
ATOM 539 C C B MET B 2 14 ? -9.962 -16.026 -10.888 0.50 13.41 184 MET B C 1
ATOM 540 O O A MET B 2 14 ? -11.058 -16.459 -10.406 0.50 13.59 184 MET B O 1
ATOM 541 O O B MET B 2 14 ? -10.888 -16.734 -10.491 0.50 13.41 184 MET B O 1
ATOM 550 N N . ALA B 2 15 ? -9.954 -15.445 -12.083 1.00 13.08 185 ALA B N 1
ATOM 551 C CA . ALA B 2 15 ? -11.061 -15.625 -13.026 1.00 12.73 185 ALA B CA 1
ATOM 552 C C . ALA B 2 15 ? -11.247 -17.096 -13.364 1.00 12.46 185 ALA B C 1
ATOM 553 O O . ALA B 2 15 ? -12.372 -17.600 -13.359 1.00 12.79 185 ALA B O 1
ATOM 555 N N . ASN B 2 16 ? -10.140 -17.787 -13.638 1.00 12.27 186 ASN B N 1
ATOM 556 C CA . ASN B 2 16 ? -10.216 -19.207 -13.972 1.00 12.19 186 ASN B CA 1
ATOM 557 C C . ASN B 2 16 ? -10.704 -20.009 -12.767 1.00 12.64 186 ASN B C 1
ATOM 558 O O . ASN B 2 16 ? -11.535 -20.912 -12.897 1.00 12.84 186 ASN B O 1
ATOM 563 N N . LYS B 2 17 ? -10.200 -19.664 -11.586 1.00 13.35 187 LYS B N 1
ATOM 564 C CA . LYS B 2 17 ? -10.620 -20.367 -10.361 1.00 14.28 187 LYS B CA 1
ATOM 565 C C . LYS B 2 17 ? -12.093 -20.142 -10.041 1.00 13.90 187 LYS B C 1
ATOM 566 O O . LYS B 2 17 ? -12.804 -21.070 -9.644 1.00 15.11 187 LYS B O 1
ATOM 572 N N . ALA B 2 18 ? -12.571 -18.919 -10.262 1.00 13.84 188 ALA B N 1
ATOM 573 C CA . ALA B 2 18 ? -13.972 -18.624 -9.989 1.00 13.02 188 ALA B CA 1
ATOM 574 C C . ALA B 2 18 ? -14.866 -19.372 -10.976 1.00 13.62 188 ALA B C 1
ATOM 575 O O . ALA B 2 18 ? -15.902 -19.864 -10.585 1.00 13.31 188 ALA B O 1
ATOM 577 N N . ALA B 2 19 ? -14.462 -19.449 -12.250 1.00 13.62 189 ALA B N 1
ATOM 578 C CA . ALA B 2 19 ? -15.226 -20.249 -13.216 1.00 13.39 189 ALA B CA 1
ATOM 579 C C . ALA B 2 19 ? -15.291 -21.719 -12.789 1.00 14.23 189 ALA B C 1
ATOM 580 O O . ALA B 2 19 ? -16.341 -22.332 -12.871 1.00 14.09 189 ALA B O 1
ATOM 582 N N . GLU B 2 20 ? -14.171 -22.258 -12.305 1.00 14.52 190 GLU B N 1
ATOM 583 C CA . GLU B 2 20 ? -14.144 -23.650 -11.829 1.00 15.74 190 GLU B CA 1
ATOM 584 C C . GLU B 2 20 ? -15.132 -23.853 -10.676 1.00 15.94 190 GLU B C 1
ATOM 585 O O . GLU B 2 20 ? -15.856 -24.842 -10.650 1.00 15.59 190 GLU B O 1
ATOM 591 N N . ALA B 2 21 ? -15.195 -22.888 -9.752 1.00 15.37 191 ALA B N 1
ATOM 592 C CA . ALA B 2 21 ? -16.137 -22.931 -8.622 1.00 15.86 191 ALA B CA 1
ATOM 593 C C . ALA B 2 21 ? -17.589 -22.975 -9.091 1.00 16.30 191 ALA B C 1
ATOM 594 O O . ALA B 2 21 ? -18.404 -23.727 -8.560 1.00 16.66 191 ALA B O 1
ATOM 596 N N . VAL B 2 22 ? -17.904 -22.181 -10.108 1.00 15.28 192 VAL B N 1
ATOM 597 C CA . VAL B 2 22 ? -19.235 -22.191 -10.703 1.00 16.09 192 VAL B CA 1
ATOM 598 C C . VAL B 2 22 ? -19.515 -23.554 -11.336 1.00 16.54 192 VAL B C 1
ATOM 599 O O . VAL B 2 22 ? -20.574 -24.158 -11.087 1.00 17.00 192 VAL B O 1
ATOM 603 N N . LEU B 2 23 ? -18.572 -24.043 -12.133 1.00 17.02 193 LEU B N 1
ATOM 604 C CA . LEU B 2 23 ? -18.735 -25.329 -12.828 1.00 17.24 193 LEU B CA 1
ATOM 605 C C . LEU B 2 23 ? -18.882 -26.501 -11.857 1.00 18.68 193 LEU B C 1
ATOM 606 O O . LEU B 2 23 ? -19.620 -27.459 -12.133 1.00 19.09 193 LEU B O 1
ATOM 611 N N . LYS B 2 24 ? -18.190 -26.422 -10.719 1.00 19.09 194 LYS B N 1
ATOM 612 C CA . LYS B 2 24 ? -18.267 -27.468 -9.687 1.00 20.68 194 LYS B CA 1
ATOM 613 C C . LYS B 2 24 ? -19.509 -27.356 -8.792 1.00 21.50 194 LYS B C 1
ATOM 614 O O . LYS B 2 24 ? -19.697 -28.173 -7.873 1.00 22.34 194 LYS B O 1
ATOM 620 N N . GLY B 2 25 ? -20.349 -26.350 -9.050 1.00 21.55 195 GLY B N 1
ATOM 621 C CA . GLY B 2 25 ? -21.590 -26.137 -8.303 1.00 22.68 195 GLY B CA 1
ATOM 622 C C . GLY B 2 25 ? -21.390 -25.576 -6.905 1.00 23.05 195 GLY B C 1
ATOM 623 O O . GLY B 2 25 ? -22.304 -25.638 -6.066 1.00 24.50 195 GLY B O 1
ATOM 624 N N . GLN B 2 26 ? -20.202 -25.030 -6.649 1.00 22.60 196 GLN B N 1
ATOM 625 C CA . GLN B 2 26 ? -19.845 -24.526 -5.315 1.00 22.28 196 GLN B CA 1
ATOM 626 C C . GLN B 2 26 ? -20.383 -23.127 -5.036 1.00 21.98 196 GLN B C 1
ATOM 627 O O . GLN B 2 26 ? -20.652 -22.774 -3.882 1.00 22.36 196 GLN B O 1
ATOM 633 N N . VAL B 2 27 ? -20.511 -22.325 -6.093 1.00 20.57 197 VAL B N 1
ATOM 634 C CA . VAL B 2 27 ? -21.073 -20.976 -6.001 1.00 20.13 197 VAL B CA 1
ATOM 635 C C . VAL B 2 27 ? -22.009 -20.739 -7.184 1.00 20.16 197 VAL B C 1
ATOM 636 O O . VAL B 2 27 ? -21.873 -21.398 -8.220 1.00 20.75 197 VAL B O 1
ATOM 640 N N . GLU B 2 28 ? -22.948 -19.805 -7.026 1.00 20.57 198 GLU B N 1
ATOM 641 C CA . GLU B 2 28 ? -23.877 -19.436 -8.095 1.00 21.27 198 GLU B CA 1
ATOM 642 C C . GLU B 2 28 ? -23.219 -18.606 -9.196 1.00 20.48 198 GLU B C 1
ATOM 643 O O . GLU B 2 28 ? -23.520 -18.783 -10.382 1.00 20.89 198 GLU B O 1
ATOM 649 N N . THR B 2 29 ? -22.344 -17.688 -8.789 1.00 18.61 199 THR B N 1
ATOM 650 C CA . THR B 2 29 ? -21.693 -16.747 -9.700 1.00 17.64 199 THR B CA 1
ATOM 651 C C . THR B 2 29 ? -20.254 -16.515 -9.274 1.00 16.43 199 THR B C 1
ATOM 652 O O . THR B 2 29 ? -19.882 -16.805 -8.127 1.00 16.37 199 THR B O 1
ATOM 656 N N . ILE B 2 30 ? -19.470 -15.948 -10.184 1.00 15.53 200 ILE B N 1
ATOM 657 C CA . ILE B 2 30 ? -18.049 -15.696 -9.920 1.00 14.47 200 ILE B CA 1
ATOM 658 C C . ILE B 2 30 ? -17.827 -14.613 -8.858 1.00 14.59 200 ILE B C 1
ATOM 659 O O . ILE B 2 30 ? -16.699 -14.452 -8.384 1.00 14.87 200 ILE B O 1
ATOM 664 N N . VAL B 2 31 ? -18.879 -13.880 -8.476 1.00 14.87 201 VAL B N 1
ATOM 665 C CA . VAL B 2 31 ? -18.752 -12.880 -7.399 1.00 15.58 201 VAL B CA 1
ATOM 666 C C . VAL B 2 31 ? -19.560 -13.255 -6.151 1.00 16.28 201 VAL B C 1
ATOM 667 O O . VAL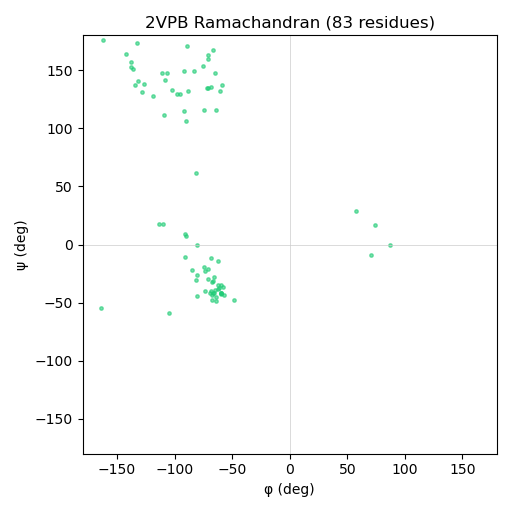 B 2 31 ? -19.812 -12.410 -5.283 1.00 17.03 201 VAL B O 1
ATOM 671 N N . SER B 2 32 ? -19.939 -14.527 -6.053 1.00 16.59 202 SER B N 1
ATOM 672 C CA . SER B 2 32 ? -20.681 -15.030 -4.890 1.00 17.40 202 SER B CA 1
ATOM 673 C C . SER B 2 32 ? -19.732 -15.338 -3.732 1.00 17.27 202 SER B C 1
ATOM 674 O O . SER B 2 32 ? -19.625 -16.484 -3.295 1.00 16.98 202 SER B O 1
ATOM 677 N N . PHE B 2 33 ? -19.028 -14.318 -3.252 1.00 17.73 203 PHE B N 1
ATOM 678 C CA . PHE B 2 33 ? -18.036 -14.519 -2.186 1.00 18.17 203 PHE B CA 1
ATOM 679 C C . PHE B 2 33 ? -18.722 -14.960 -0.907 1.00 18.34 203 PHE B C 1
ATOM 680 O O . PHE B 2 33 ? -19.862 -14.583 -0.644 1.00 19.12 203 PHE B O 1
ATOM 688 N N . HIS B 2 34 ? -18.021 -15.772 -0.126 1.00 17.25 204 HIS B N 1
ATOM 689 C CA . HIS B 2 34 ? -18.637 -16.365 1.053 1.00 17.56 204 HIS B CA 1
ATOM 690 C C . HIS B 2 34 ? -17.557 -16.871 1.968 1.00 17.61 204 HIS B C 1
ATOM 691 O O . HIS B 2 34 ? -16.370 -16.820 1.652 1.00 15.59 204 HIS B O 1
ATOM 698 N N . ILE B 2 35 ? -17.997 -17.369 3.119 1.00 18.79 205 ILE B N 1
ATOM 699 C CA . ILE B 2 35 ? -17.107 -18.044 4.042 1.00 20.69 205 ILE B CA 1
ATOM 700 C C . ILE B 2 35 ? -17.215 -19.559 3.846 1.00 21.79 205 ILE B C 1
ATOM 701 O O . ILE B 2 35 ? -18.257 -20.095 3.455 1.00 24.38 205 ILE B O 1
#

GO terms:
  GO:0140002 histone H3K4me3 reader activity (F, IDA)
  GO:0005654 nucleoplasm (C, TAS)
  GO:0005515 protein binding (F, IPI)

Secondary structure (DSSP, 8-state):
-B-TTT-SB--TTS-EEEBTTTT--EEEHHHHT--HHHHHHHHH-TTEEE--HHHH-/-------EEE-HHHHHHHHHHHHTTS-SSTT----

Solvent-accessible surface area: 6267 Å² total; per-residue (Å²): 180,88,3,34,96,44,106,94,122,23,69,157,136,76,54,28,10,38,0,86,39,86,49,109,109,78,8,12,30,127,40,16,47,2,66,122,66,1,38,35,55,5,85,86,46,96,32,6,24,6,0,8,98,119,42,77,123,161,185,96,106,174,104,57,90,59,12,20,12,103,103,1,36,115,15,3,87,21,35,113,139,67,121,27,157,58,11,31,38,120,133,224

InterPro domains:
  IPR001965 Zinc finger, PHD-type [SM00249] (342-396)
  IPR011011 Zinc finger, FYVE/PHD-type [SSF57903] (334-404)
  IPR013083 Zinc finger, RING/FYVE/PHD-type [G3DSA:3.30.40.10] (332-402)
  IPR019786 Zinc finger, PHD-type, conserved site [PS01359] (343-395)
  IPR019787 Zinc finger, PHD-finger [PF27108] (340-399)
  IPR019787 Zinc finger, PHD-finger [PS50016] (340-398)
  IPR052475 Wnt Signal Transduction Protein [PTHR23194] (1-418)

Nearest PDB structures (foldseek):
  2vpb-assembly1_A  TM=1.018E+00  e=5.590E-12  Homo sapiens
  2vpd-assembly2_C  TM=1.008E+00  e=3.683E-11  Homo sapiens
  3zpv-assembly13_Y  TM=9.808E-01  e=5.251E-08  Drosophila melanogaster
  3zpv-assembly8_O  TM=9.782E-01  e=5.630E-08  Drosophila melanogaster
  3zpv-assembly1_A  TM=9.768E-01  e=6.943E-08  Drosophila melanogaster

CATH classification: 3.30.40.10

Radius of gyration: 13.69 Å; Cα contacts (8 Å, |Δi|>4): 144; chains: 2; bounding box: 30×40×38 Å

B-factor: mean 22.93, std 8.64, range [12.19, 56.66]

Foldseek 3Di:
DQAPQPRHDDDPPFLWAFAPLPDRGIHGCVRQVHDPVNSVVQVPDPVHGDHGPVSVD/DDDDDDDDDDDPVLVVVLVVCCVVVNAVHSPRDDD